Protein AF-A0A6I9NNJ3-F1 (afdb_monomer_lite)

pLDDT: mean 79.34, std 9.12, range [40.34, 89.19]

InterPro domains:
  IPR001810 F-box domain [PF12937] (110-154)
  IPR001810 F-box domain [PS50181] (106-152)
  IPR001810 F-box domain [SM00256] (112-152)
  IPR021625 PI31 proteasome regulator, N-terminal [PF11566] (2-95)
  IPR036047 F-box-like domain superfamily [SSF81383] (106-157)
  IPR047118 F-box only protein 7 [PTHR15537] (1-160)

Secondary structure (DSSP, 8-state):
--TT-B-SSEEEEEE--GGGTTEEEEEEEEEETTEEEEEEEEEETTEEEEEEEEEE-GGGTB-TT--SS-HHHHBS-HHHHHHHHIIIIIHHHHHHHHHHTTPPP-SSGGGS-HHHHHHHHTTS-HHHHHHHHHH-HHHHHHHT-HHHHHHHHHHHHHSS--

Sequence (162 aa):
MPAGWRSPSVYKLQYSHPLCENSRVMVLAVTMGPELVINATLKVGEKVDTVPKLCVKPDGFLTPQWRGESAAAAFKDLSKLSRLFKDQISYPLIAAARAAMSLPVVFGLAALPPELLLRVLRLLNVQSVLSVSSTCKHLNICCQDVSLWRHLAQRDHTGETL

Foldseek 3Di:
DDPPQDDPFKGWDWDDDPLQHQKIKIWIWGDDDQKIKIWIWIDRPPDIDTFDIDIDRVVVFADPPCPPPDPVNGTDPVVVVVCSCCVRPVQRRSQVSCVVVVHQRCDDLSNDDLVVNLVVLLVDAPVVLVVQLVPDVSSVVSSPDPVSVVSNVVVVVVVPDD

Organism: NCBI:txid8208

Radius of gyration: 22.47 Å; chains: 1; bounding box: 45×31×73 Å

Structure (mmCIF, N/CA/C/O backbone):
data_AF-A0A6I9NNJ3-F1
#
_entry.id   AF-A0A6I9NNJ3-F1
#
loop_
_atom_site.group_PDB
_atom_site.id
_atom_site.type_symbol
_atom_site.label_atom_id
_atom_site.label_alt_id
_atom_site.label_comp_id
_atom_site.label_asym_id
_atom_site.label_entity_id
_atom_site.label_seq_id
_atom_site.pdbx_PDB_ins_code
_atom_site.Cartn_x
_atom_site.Cartn_y
_atom_site.Cartn_z
_atom_site.occupancy
_atom_site.B_iso_or_equiv
_atom_site.auth_seq_id
_atom_site.auth_comp_id
_atom_site.auth_asym_id
_atom_site.auth_atom_id
_atom_site.pdbx_PDB_model_num
ATOM 1 N N . MET A 1 1 ? 8.464 -14.335 -17.605 1.00 79.69 1 MET A N 1
ATOM 2 C CA . MET A 1 1 ? 7.644 -13.177 -18.033 1.00 79.69 1 MET A CA 1
ATOM 3 C C . MET A 1 1 ? 6.504 -13.676 -18.917 1.00 79.69 1 MET A C 1
ATOM 5 O O . MET A 1 1 ? 6.755 -14.617 -19.662 1.00 79.69 1 MET A O 1
ATOM 9 N N . PRO A 1 2 ? 5.284 -13.110 -18.829 1.00 83.62 2 PRO A N 1
ATOM 10 C CA . PRO A 1 2 ? 4.140 -13.520 -19.655 1.00 83.62 2 PRO A CA 1
ATOM 11 C C . PRO A 1 2 ? 4.334 -13.217 -21.148 1.00 83.62 2 PRO A C 1
ATOM 13 O O . PRO A 1 2 ? 5.083 -12.310 -21.500 1.00 83.62 2 PRO A O 1
ATOM 16 N N . ALA A 1 3 ? 3.631 -13.920 -22.035 1.00 81.06 3 ALA A N 1
ATOM 17 C CA . ALA A 1 3 ? 3.628 -13.586 -23.460 1.00 81.06 3 ALA A CA 1
ATOM 18 C C . ALA A 1 3 ? 3.014 -12.190 -23.698 1.00 81.06 3 ALA A C 1
ATOM 20 O O . ALA A 1 3 ? 2.025 -11.827 -23.063 1.00 81.06 3 ALA A O 1
ATOM 21 N N . GLY A 1 4 ? 3.612 -11.390 -24.588 1.00 81.50 4 GLY A N 1
ATOM 22 C CA . GLY A 1 4 ? 3.134 -10.033 -24.897 1.00 81.50 4 GLY A CA 1
ATOM 23 C C . GLY A 1 4 ? 3.379 -8.988 -23.799 1.00 81.50 4 GLY A C 1
ATOM 24 O O . GLY A 1 4 ? 2.809 -7.901 -23.858 1.00 81.50 4 GLY A O 1
ATOM 25 N N . TRP A 1 5 ? 4.223 -9.289 -22.804 1.00 84.62 5 TRP A N 1
ATOM 26 C CA . TRP A 1 5 ? 4.504 -8.368 -21.696 1.00 84.62 5 TRP A CA 1
ATOM 27 C C . TRP A 1 5 ? 5.234 -7.086 -22.112 1.00 84.62 5 TRP A C 1
ATOM 29 O O . TRP A 1 5 ? 5.140 -6.080 -21.412 1.00 84.62 5 TRP A O 1
ATOM 39 N N . ARG A 1 6 ? 5.972 -7.123 -23.227 1.00 85.44 6 ARG A N 1
ATOM 40 C CA . ARG A 1 6 ? 6.768 -6.010 -23.750 1.00 85.44 6 ARG A CA 1
ATOM 41 C C . ARG A 1 6 ? 6.299 -5.643 -25.150 1.00 85.44 6 ARG A C 1
ATOM 43 O O . ARG A 1 6 ? 6.328 -6.474 -26.053 1.00 85.44 6 ARG A O 1
ATOM 50 N N . SER A 1 7 ? 5.935 -4.382 -25.313 1.00 84.06 7 SER A N 1
ATOM 51 C CA . SER A 1 7 ? 5.757 -3.701 -26.590 1.00 84.06 7 SER A CA 1
ATOM 52 C C . SER A 1 7 ? 6.769 -2.535 -26.664 1.00 84.06 7 SER A C 1
ATOM 54 O O . SER A 1 7 ? 7.455 -2.273 -25.671 1.00 84.06 7 SER A O 1
ATOM 56 N N . PRO A 1 8 ? 6.961 -1.864 -27.817 1.00 77.50 8 PRO A N 1
ATOM 57 C CA . PRO A 1 8 ? 8.092 -0.948 -28.023 1.00 77.50 8 PRO A CA 1
ATOM 58 C C . PRO A 1 8 ? 8.181 0.209 -27.012 1.00 77.50 8 PRO A C 1
ATOM 60 O O . PRO A 1 8 ? 9.280 0.679 -26.736 1.00 77.50 8 PRO A O 1
ATOM 63 N N . SER A 1 9 ? 7.062 0.631 -26.422 1.00 79.31 9 SER A N 1
ATOM 64 C CA . SER A 1 9 ? 7.001 1.729 -25.442 1.00 79.31 9 SER A CA 1
ATOM 65 C C . SER A 1 9 ? 6.112 1.434 -24.229 1.00 79.31 9 SER A C 1
ATOM 67 O O . SER A 1 9 ? 5.983 2.270 -23.330 1.00 79.31 9 SER A O 1
ATOM 69 N N . VAL A 1 10 ? 5.486 0.252 -24.189 1.00 86.25 10 VAL A N 1
ATOM 70 C CA . VAL A 1 10 ? 4.538 -0.132 -23.142 1.00 86.25 10 VAL A CA 1
ATOM 71 C C . VAL A 1 10 ? 4.856 -1.529 -22.631 1.00 86.25 10 VAL A C 1
ATOM 73 O O . VAL A 1 10 ? 5.054 -2.478 -23.388 1.00 86.25 10 VAL A O 1
ATOM 76 N N . TYR A 1 11 ? 4.847 -1.668 -21.316 1.00 87.56 11 TYR A N 1
ATOM 77 C CA . TYR A 1 11 ? 4.939 -2.939 -20.625 1.00 87.56 11 TYR A CA 1
ATOM 78 C C . TYR A 1 11 ? 3.596 -3.238 -19.983 1.00 87.56 11 TYR A C 1
ATOM 80 O O . TYR A 1 11 ? 3.042 -2.399 -19.274 1.00 87.56 11 TYR A O 1
ATOM 88 N N . LYS A 1 12 ? 3.064 -4.431 -20.231 1.00 88.12 12 LYS A N 1
ATOM 89 C CA . LYS A 1 12 ? 1.758 -4.852 -19.729 1.00 88.12 12 LYS A CA 1
ATOM 90 C C . LYS A 1 12 ? 1.899 -6.133 -18.929 1.00 88.12 12 LYS A C 1
ATOM 92 O O . LYS A 1 12 ? 2.362 -7.151 -19.433 1.00 88.12 12 LYS A O 1
ATOM 97 N N . LEU A 1 13 ? 1.442 -6.092 -17.686 1.00 87.50 13 LEU A N 1
ATOM 98 C CA . LEU A 1 13 ? 1.387 -7.243 -16.796 1.00 87.50 13 LEU A CA 1
ATOM 99 C C . LEU A 1 13 ? -0.036 -7.388 -16.280 1.00 87.50 13 LEU A C 1
ATOM 101 O O . LEU A 1 13 ? -0.629 -6.427 -15.799 1.00 87.50 13 LEU A O 1
ATOM 105 N N . GLN A 1 14 ? -0.588 -8.590 -16.384 1.00 86.44 14 GLN A N 1
ATOM 106 C CA . GLN A 1 14 ? -1.909 -8.905 -15.862 1.00 86.44 14 GLN A CA 1
ATOM 107 C C . GLN A 1 14 ? -1.780 -10.051 -14.868 1.00 86.44 14 GLN A C 1
ATOM 109 O O . GLN A 1 14 ? -1.153 -11.063 -15.179 1.00 86.44 14 GLN A O 1
ATOM 114 N N . TYR A 1 15 ? -2.360 -9.886 -13.683 1.00 84.44 15 TYR A N 1
ATOM 115 C CA . TYR A 1 15 ? -2.325 -10.898 -12.634 1.00 84.44 15 TYR A CA 1
ATOM 116 C C . TYR A 1 15 ? -3.619 -10.916 -11.815 1.00 84.44 15 TYR A C 1
ATOM 118 O O . TYR A 1 15 ? -4.391 -9.956 -11.796 1.00 84.44 15 TYR A O 1
ATOM 126 N N . SER A 1 16 ? -3.845 -12.038 -11.138 1.00 81.62 16 SER A N 1
AT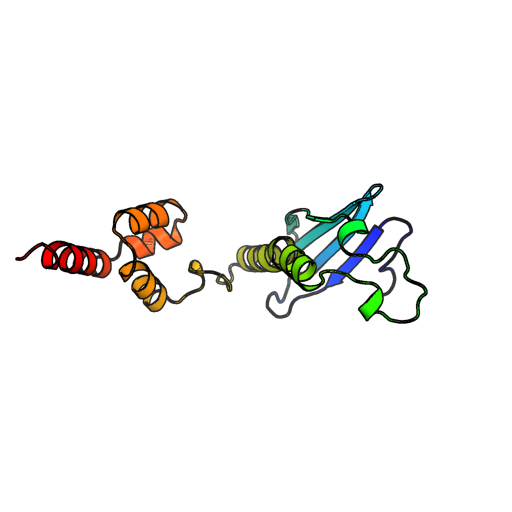OM 127 C CA . SER A 1 16 ? -4.903 -12.240 -10.147 1.00 81.62 16 SER A CA 1
ATOM 128 C C . SER A 1 16 ? -4.256 -12.474 -8.787 1.00 81.62 16 SER A C 1
ATOM 130 O O . SER A 1 16 ? -3.271 -13.208 -8.690 1.00 81.62 16 SER A O 1
ATOM 132 N N . HIS A 1 17 ? -4.781 -11.843 -7.741 1.00 79.12 17 HIS A N 1
ATOM 133 C CA . HIS A 1 17 ? -4.241 -11.980 -6.391 1.00 79.12 17 HIS A CA 1
ATOM 134 C C . HIS A 1 17 ? -5.103 -12.955 -5.566 1.00 79.12 17 HIS A C 1
ATOM 136 O O . HIS A 1 17 ? -6.318 -12.773 -5.551 1.00 79.12 17 HIS A O 1
ATOM 142 N N . PRO A 1 18 ? -4.528 -13.931 -4.829 1.00 77.56 18 PRO A N 1
ATOM 143 C CA . PRO A 1 18 ? -5.305 -14.903 -4.045 1.00 77.56 18 PRO A CA 1
ATOM 144 C C . PRO A 1 18 ? -6.232 -14.261 -3.005 1.00 77.56 18 PRO A C 1
ATOM 146 O O . PRO A 1 18 ? -7.361 -14.688 -2.824 1.00 77.56 18 PRO A O 1
ATOM 149 N N . LEU A 1 19 ? -5.787 -13.172 -2.366 1.00 69.62 19 LEU A N 1
ATOM 150 C CA . LEU A 1 19 ? -6.609 -12.397 -1.418 1.00 69.62 19 LEU A CA 1
ATOM 151 C C . LEU A 1 19 ? -7.752 -11.602 -2.081 1.00 69.62 19 LEU A C 1
ATOM 153 O O . LEU A 1 19 ? -8.457 -10.863 -1.388 1.00 69.62 19 LEU A O 1
ATOM 157 N N . CYS A 1 20 ? -7.870 -11.663 -3.410 1.00 67.81 20 CYS A N 1
ATOM 158 C CA . CYS A 1 20 ? -8.804 -10.881 -4.207 1.00 67.81 20 CYS A CA 1
ATOM 159 C C . CYS A 1 20 ? -9.402 -11.727 -5.347 1.00 67.81 20 CYS A C 1
ATOM 161 O O . CYS A 1 20 ? -9.259 -11.374 -6.519 1.00 67.81 20 CYS A O 1
ATOM 163 N N . GLU A 1 21 ? -10.043 -12.837 -4.965 1.00 68.69 21 GLU A N 1
ATOM 164 C CA . GLU A 1 21 ? -10.526 -13.957 -5.796 1.00 68.69 21 GLU A CA 1
ATOM 165 C C . GLU A 1 21 ? -10.955 -13.583 -7.225 1.00 68.69 21 GLU A C 1
ATOM 167 O O . GLU A 1 21 ? -10.357 -14.054 -8.190 1.00 68.69 21 GLU A O 1
ATOM 172 N N . ASN A 1 22 ? -11.946 -12.696 -7.372 1.00 70.88 22 ASN A N 1
ATOM 173 C CA . ASN A 1 22 ? -12.544 -12.353 -8.671 1.00 70.88 22 ASN A CA 1
ATOM 174 C C . ASN A 1 22 ? -11.969 -11.083 -9.316 1.00 70.88 22 ASN A C 1
ATOM 176 O O . ASN A 1 22 ? -12.488 -10.599 -10.326 1.00 70.88 22 ASN A O 1
ATOM 180 N N . SER A 1 23 ? -10.910 -10.514 -8.743 1.00 74.94 23 SER A N 1
ATOM 181 C CA . SER A 1 23 ? -10.297 -9.298 -9.267 1.00 74.94 23 SER A CA 1
ATOM 182 C C . SER A 1 23 ? -9.196 -9.611 -10.279 1.00 74.94 23 SER A C 1
ATOM 184 O O . SER A 1 23 ? -8.320 -10.454 -10.059 1.00 74.94 23 SER A O 1
ATOM 186 N N . ARG A 1 24 ? -9.211 -8.895 -11.404 1.00 81.81 24 ARG A N 1
ATOM 187 C CA . ARG A 1 24 ? -8.098 -8.877 -12.356 1.00 81.81 24 ARG A CA 1
ATOM 188 C C . ARG A 1 24 ? -7.379 -7.551 -12.236 1.00 81.81 24 ARG A C 1
ATOM 190 O O . ARG A 1 24 ? -7.969 -6.498 -12.463 1.00 81.81 24 ARG A O 1
ATOM 197 N N . VAL A 1 25 ? -6.095 -7.614 -11.927 1.00 84.19 25 VAL A N 1
ATOM 198 C CA . VAL A 1 25 ? -5.227 -6.445 -11.915 1.00 84.19 25 VAL A CA 1
ATOM 199 C C . VAL A 1 25 ? -4.464 -6.396 -13.227 1.00 84.19 25 VAL A C 1
ATOM 201 O O . VAL A 1 25 ? -3.897 -7.397 -13.667 1.00 84.19 25 VAL A O 1
ATOM 204 N N . MET A 1 26 ? -4.405 -5.215 -13.832 1.00 84.88 26 MET A N 1
ATOM 205 C CA . MET A 1 26 ? -3.525 -4.923 -14.953 1.00 84.88 26 MET A CA 1
ATOM 206 C C . MET A 1 26 ? -2.623 -3.739 -14.615 1.00 84.88 26 MET A C 1
ATOM 208 O O . MET A 1 26 ? -3.097 -2.640 -14.337 1.00 84.88 26 MET A O 1
ATOM 212 N N . VAL A 1 27 ? -1.315 -3.972 -14.669 1.00 86.62 27 VAL A N 1
ATOM 213 C CA . VAL A 1 27 ? -0.270 -2.962 -14.506 1.00 86.62 27 VAL A CA 1
ATOM 214 C C . VAL A 1 27 ? 0.299 -2.631 -15.880 1.00 86.62 27 VAL A C 1
ATOM 216 O O . VAL A 1 27 ? 0.718 -3.516 -16.627 1.00 86.62 27 VAL A O 1
ATOM 219 N N . LEU A 1 28 ? 0.293 -1.346 -16.210 1.00 87.25 28 LEU A N 1
ATOM 220 C CA . LEU A 1 28 ? 0.785 -0.770 -17.452 1.00 87.25 28 LEU A CA 1
ATOM 221 C C . LEU A 1 28 ? 1.935 0.173 -17.121 1.00 87.25 28 LEU A C 1
ATOM 223 O O . LEU A 1 28 ? 1.720 1.182 -16.458 1.00 87.25 28 LEU A O 1
ATOM 227 N N . ALA A 1 29 ? 3.140 -0.128 -17.591 1.00 86.62 29 ALA A N 1
ATOM 228 C CA . ALA A 1 29 ? 4.262 0.795 -17.507 1.00 86.62 29 ALA A CA 1
ATOM 229 C C . ALA A 1 29 ? 4.530 1.407 -18.884 1.00 86.62 29 ALA A C 1
ATOM 231 O O . ALA A 1 29 ? 4.710 0.682 -19.857 1.00 86.62 29 ALA A O 1
ATOM 232 N N . VAL A 1 30 ? 4.545 2.732 -18.973 1.00 87.12 30 VAL A N 1
ATOM 233 C CA . VAL A 1 30 ? 4.755 3.491 -20.209 1.00 87.12 30 VAL A CA 1
ATOM 234 C C . VAL A 1 30 ? 6.020 4.319 -20.058 1.00 87.12 30 VAL A C 1
ATOM 236 O O . VAL A 1 30 ? 6.173 5.053 -19.080 1.00 87.12 30 VAL A O 1
ATOM 239 N N . THR A 1 31 ? 6.933 4.206 -21.017 1.00 84.62 31 THR A N 1
ATOM 240 C CA . THR A 1 31 ? 8.141 5.038 -21.060 1.00 84.62 31 THR A CA 1
ATOM 241 C C . THR A 1 31 ? 7.797 6.407 -21.635 1.00 84.62 31 THR A C 1
ATOM 243 O O . THR A 1 31 ? 7.390 6.506 -22.791 1.00 84.62 31 THR A O 1
ATOM 246 N N . MET A 1 32 ? 7.968 7.454 -20.834 1.00 84.06 32 MET A N 1
ATOM 247 C CA . MET A 1 32 ? 7.733 8.851 -21.193 1.00 84.06 32 MET A CA 1
ATOM 248 C C . MET A 1 32 ? 9.059 9.610 -21.056 1.00 84.06 32 MET A C 1
ATOM 250 O O . MET A 1 32 ? 9.375 10.153 -19.999 1.00 84.06 32 MET A O 1
ATOM 254 N N . GLY A 1 33 ? 9.872 9.608 -22.117 1.00 83.38 33 GLY A N 1
ATOM 255 C CA . GLY A 1 33 ? 11.214 10.199 -22.086 1.00 83.38 33 G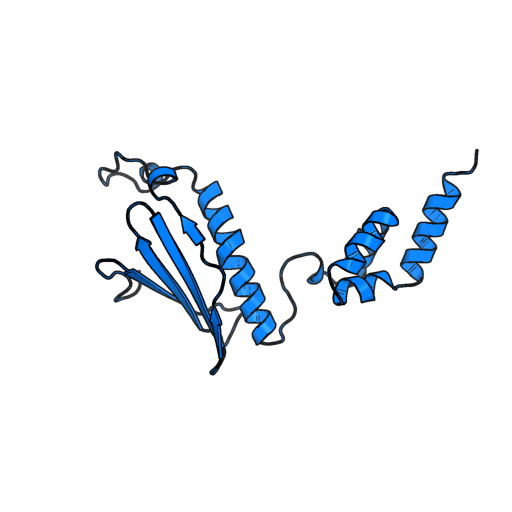LY A CA 1
ATOM 256 C C . GLY A 1 33 ? 12.132 9.482 -21.078 1.00 83.38 33 GLY A C 1
ATOM 257 O O . GLY A 1 33 ? 12.254 8.259 -21.170 1.00 83.38 33 GLY A O 1
ATOM 258 N N . PRO A 1 34 ? 12.763 10.195 -20.122 1.00 82.81 34 PRO A N 1
ATOM 259 C CA . PRO A 1 34 ? 13.604 9.591 -19.085 1.00 82.81 34 PRO A CA 1
ATOM 260 C C . PRO A 1 34 ? 12.798 9.017 -17.906 1.00 82.81 34 PRO A C 1
ATOM 262 O O . PRO A 1 34 ? 13.385 8.537 -16.942 1.00 82.81 34 PRO A O 1
ATOM 265 N N . GLU A 1 35 ? 11.463 9.086 -17.926 1.00 84.62 35 GLU A N 1
ATOM 266 C CA . GLU A 1 35 ? 10.615 8.595 -16.838 1.00 84.62 35 GLU A CA 1
ATOM 267 C C . GLU A 1 35 ? 9.824 7.352 -17.255 1.00 84.62 35 GLU A C 1
ATOM 269 O O . GLU A 1 35 ? 9.316 7.237 -18.371 1.00 84.62 35 GLU A O 1
ATOM 274 N N . LEU A 1 36 ? 9.678 6.415 -16.323 1.00 85.12 36 LEU A N 1
ATOM 275 C CA . LEU A 1 36 ? 8.792 5.269 -16.435 1.00 85.12 36 LEU A CA 1
ATOM 276 C C . LEU A 1 36 ? 7.531 5.539 -15.615 1.00 85.12 36 LEU A C 1
ATOM 278 O O . LEU A 1 36 ? 7.571 5.619 -14.387 1.00 85.12 36 LEU A O 1
ATOM 282 N N . VAL A 1 37 ? 6.399 5.660 -16.299 1.00 86.56 37 VAL A N 1
ATOM 283 C CA . VAL A 1 37 ? 5.093 5.874 -15.680 1.00 86.56 37 VAL A CA 1
ATOM 284 C C . VAL A 1 37 ? 4.389 4.537 -15.518 1.00 86.56 37 VAL A C 1
ATOM 286 O O . VAL A 1 37 ? 4.034 3.908 -16.507 1.00 86.56 37 VAL A O 1
ATOM 289 N N . ILE A 1 38 ? 4.142 4.121 -14.282 1.00 87.56 38 ILE A N 1
ATOM 290 C CA . ILE A 1 38 ? 3.436 2.886 -13.950 1.00 87.56 38 ILE A CA 1
ATOM 291 C C . ILE A 1 38 ? 2.012 3.232 -13.515 1.00 87.56 38 ILE A C 1
ATOM 293 O O . ILE A 1 38 ? 1.800 3.922 -12.520 1.00 87.56 38 ILE A O 1
ATOM 297 N N . ASN A 1 39 ? 1.036 2.721 -14.257 1.00 86.88 39 ASN A N 1
ATOM 298 C CA . ASN A 1 39 ? -0.384 2.812 -13.957 1.00 86.88 39 ASN A CA 1
ATOM 299 C C . ASN A 1 39 ? -0.910 1.423 -13.602 1.00 86.88 39 ASN A C 1
ATOM 301 O O . ASN A 1 39 ? -0.593 0.444 -14.278 1.00 86.88 39 ASN A O 1
ATOM 305 N N . ALA A 1 40 ? -1.744 1.333 -12.572 1.00 85.00 40 ALA A N 1
ATOM 306 C CA . ALA A 1 40 ? -2.432 0.101 -12.217 1.00 85.00 40 ALA A CA 1
ATOM 307 C C . ALA A 1 40 ? -3.941 0.281 -12.383 1.00 85.00 40 ALA A C 1
ATOM 309 O O . ALA A 1 40 ? -4.524 1.292 -11.995 1.00 85.00 40 ALA A O 1
ATOM 310 N N . THR A 1 41 ? -4.574 -0.720 -12.974 1.00 84.00 41 THR A N 1
ATOM 311 C CA . THR A 1 41 ? -6.020 -0.787 -13.160 1.00 84.00 41 THR A CA 1
ATOM 312 C C . THR A 1 41 ? -6.531 -2.059 -12.520 1.00 84.00 41 THR A C 1
ATOM 314 O O . THR A 1 41 ? -5.924 -3.127 -12.634 1.00 84.00 41 THR A O 1
ATOM 317 N N . LEU A 1 42 ? -7.641 -1.926 -11.814 1.00 82.81 42 LEU A N 1
ATOM 318 C CA . LEU A 1 42 ? -8.310 -3.003 -11.123 1.00 82.81 42 LEU A CA 1
ATOM 319 C C . LEU A 1 42 ? -9.661 -3.225 -11.792 1.00 82.81 42 LEU A C 1
ATOM 321 O O . LEU A 1 42 ? -10.488 -2.319 -11.846 1.00 82.81 42 LEU A O 1
ATOM 325 N N . LYS A 1 43 ? -9.898 -4.442 -12.273 1.00 81.31 43 LYS A N 1
ATOM 326 C CA . LYS A 1 43 ? -11.193 -4.865 -12.795 1.00 81.31 43 LYS A CA 1
ATOM 327 C C . LYS A 1 43 ? -11.850 -5.821 -11.804 1.00 81.31 43 LYS A C 1
ATOM 329 O O . LYS A 1 43 ? -11.342 -6.925 -11.594 1.00 81.31 43 LYS A O 1
ATOM 334 N N . VAL A 1 44 ? -12.973 -5.402 -11.223 1.00 76.00 44 VAL A N 1
ATOM 335 C CA . VAL A 1 44 ? -13.837 -6.229 -10.364 1.00 76.00 44 VAL A CA 1
ATOM 336 C C . VAL A 1 44 ? -15.215 -6.285 -11.022 1.00 76.00 44 VAL A C 1
ATOM 338 O O . VAL A 1 44 ? -15.924 -5.282 -11.080 1.00 76.00 44 VAL A O 1
ATOM 341 N N . GLY A 1 45 ? -15.578 -7.442 -11.584 1.00 73.12 45 GLY A N 1
ATOM 342 C CA . GLY A 1 45 ? -16.792 -7.574 -12.400 1.00 73.12 45 GLY A CA 1
ATOM 343 C C . GLY A 1 45 ? -16.752 -6.679 -13.649 1.00 73.12 45 GLY A C 1
ATOM 344 O O . GLY A 1 45 ? -15.813 -6.763 -14.450 1.00 73.12 45 GLY A O 1
ATOM 345 N N . GLU A 1 46 ? -17.761 -5.818 -13.811 1.00 63.53 46 GLU A N 1
ATOM 346 C CA . GLU A 1 46 ? -17.842 -4.821 -14.895 1.00 63.53 46 GLU A CA 1
ATOM 347 C C . GLU A 1 46 ? -17.187 -3.476 -14.551 1.00 63.53 46 GLU A C 1
ATOM 349 O O . GLU A 1 46 ? -16.911 -2.678 -15.447 1.00 63.53 46 GLU A O 1
ATOM 354 N N . LYS A 1 47 ? -16.878 -3.227 -13.273 1.00 65.94 47 LYS A N 1
ATOM 355 C CA . LYS A 1 47 ? -16.305 -1.957 -12.833 1.00 65.94 47 LYS A CA 1
ATOM 356 C C . LYS A 1 47 ? -14.782 -1.971 -12.975 1.00 65.94 47 LYS A C 1
ATOM 358 O O . LYS A 1 47 ? -14.108 -2.910 -12.542 1.00 65.94 47 LYS A O 1
ATOM 363 N N . VAL A 1 48 ? -14.245 -0.916 -13.586 1.00 70.69 48 VAL A N 1
ATOM 364 C CA . VAL A 1 48 ? -12.803 -0.680 -13.708 1.00 70.69 48 VAL A CA 1
ATOM 365 C C . VAL A 1 48 ? -12.444 0.517 -12.842 1.00 70.69 48 VAL A C 1
ATOM 367 O O . VAL A 1 48 ? -12.807 1.643 -13.166 1.00 70.69 48 VAL A O 1
ATOM 370 N N . ASP A 1 49 ? -11.721 0.265 -11.755 1.00 71.62 49 ASP A N 1
ATOM 371 C CA . ASP A 1 49 ? -11.198 1.306 -10.878 1.00 71.62 49 ASP A CA 1
ATOM 372 C C . ASP A 1 49 ? -9.705 1.524 -11.195 1.00 71.62 49 ASP A C 1
ATOM 374 O O . ASP A 1 49 ? -8.898 0.588 -11.246 1.00 71.62 49 ASP A O 1
ATOM 378 N N . THR A 1 50 ? -9.326 2.774 -11.462 1.00 67.31 50 THR A N 1
ATOM 379 C CA . THR A 1 50 ? -7.932 3.181 -11.693 1.00 67.31 50 THR A CA 1
ATOM 380 C C . THR A 1 50 ? -7.257 3.516 -10.369 1.00 67.31 50 THR A C 1
ATOM 382 O O . THR A 1 50 ? -7.760 4.335 -9.602 1.00 67.31 50 THR A O 1
ATOM 385 N N . VAL A 1 51 ? -6.101 2.910 -10.115 1.00 69.62 51 VAL A N 1
ATOM 386 C CA . VAL A 1 51 ? -5.288 3.129 -8.911 1.00 69.62 51 VAL A CA 1
ATOM 387 C C . VAL A 1 51 ? -4.207 4.180 -9.209 1.00 69.62 51 VAL A C 1
ATOM 389 O O . VAL A 1 51 ? -3.849 4.352 -10.378 1.00 69.62 51 VAL A O 1
ATOM 392 N N . PRO A 1 52 ? -3.701 4.913 -8.195 1.00 67.94 52 PRO A N 1
ATOM 393 C CA . PRO A 1 52 ? -2.668 5.933 -8.344 1.00 67.94 52 PRO A CA 1
ATOM 394 C C . PRO A 1 52 ? -1.508 5.567 -9.278 1.00 67.94 52 PRO A C 1
ATOM 396 O O . PRO A 1 52 ? -0.980 4.454 -9.287 1.00 67.94 52 PRO A O 1
ATOM 399 N N . LYS A 1 53 ? -1.111 6.578 -10.053 1.00 81.06 53 LYS A N 1
ATOM 400 C CA . LYS A 1 53 ? 0.016 6.580 -10.983 1.00 81.06 53 LYS A CA 1
ATOM 401 C C . LYS A 1 53 ? 1.326 6.775 -10.221 1.00 81.06 5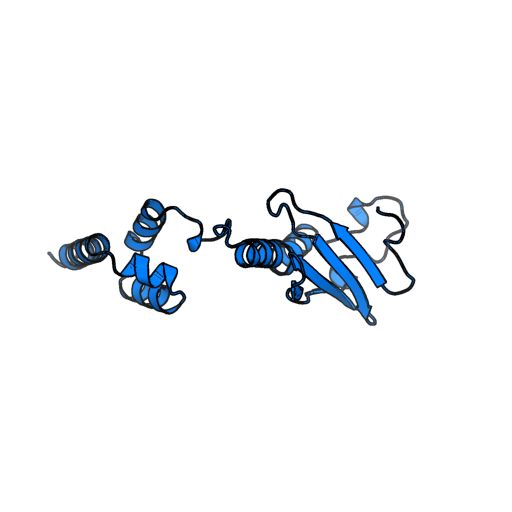3 LYS A C 1
ATOM 403 O O . LYS A 1 53 ? 1.448 7.708 -9.431 1.00 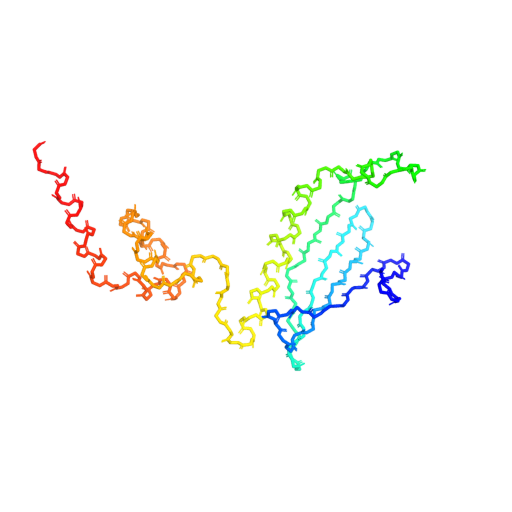81.06 53 LYS A O 1
ATOM 408 N N . LEU A 1 54 ? 2.326 5.952 -10.523 1.00 83.38 54 LEU A N 1
ATOM 409 C CA . LEU A 1 54 ? 3.690 6.106 -10.022 1.00 83.38 54 LEU A CA 1
ATOM 410 C C . LEU A 1 54 ? 4.615 6.527 -11.166 1.00 83.38 54 LEU A C 1
ATOM 412 O O . LEU A 1 54 ? 4.711 5.828 -12.171 1.00 83.38 54 LEU A O 1
ATOM 416 N N . CYS A 1 55 ? 5.334 7.633 -11.002 1.00 82.75 55 CYS A N 1
ATOM 417 C CA . CYS A 1 55 ? 6.414 8.022 -11.910 1.00 82.75 55 CYS A CA 1
ATOM 418 C C . CYS A 1 55 ? 7.757 7.625 -11.291 1.00 82.75 55 CYS A C 1
ATOM 420 O O . CYS A 1 55 ? 8.073 8.034 -10.174 1.00 82.75 55 CYS A O 1
ATOM 422 N N . VAL A 1 56 ? 8.547 6.834 -12.011 1.00 82.88 56 VAL A N 1
ATOM 423 C CA . VAL A 1 56 ? 9.873 6.379 -11.579 1.00 82.88 56 VAL A CA 1
ATOM 424 C C . VAL A 1 56 ? 10.910 6.862 -12.582 1.00 82.88 56 VAL A C 1
ATOM 426 O O . VAL A 1 56 ? 10.747 6.654 -13.778 1.00 82.88 56 VAL A O 1
ATOM 429 N N . LYS A 1 57 ? 12.002 7.463 -12.106 1.00 83.94 57 LYS A N 1
ATOM 430 C CA . LYS A 1 57 ? 13.179 7.773 -12.931 1.00 83.94 57 LYS A CA 1
ATOM 431 C C . LYS A 1 57 ? 14.133 6.577 -12.915 1.00 83.94 57 LYS A C 1
ATOM 433 O O . LYS A 1 57 ? 14.706 6.313 -11.855 1.00 83.94 57 LYS A O 1
ATOM 438 N N . PRO A 1 58 ? 14.310 5.844 -14.028 1.00 78.25 58 PRO A N 1
ATOM 439 C CA . PRO A 1 58 ? 15.183 4.675 -14.067 1.00 78.25 58 PRO A CA 1
ATOM 440 C C . PRO A 1 58 ? 16.641 5.021 -13.741 1.00 78.25 58 PRO A C 1
ATOM 442 O O . PRO A 1 58 ? 17.303 4.229 -13.082 1.00 78.25 58 PRO A O 1
ATOM 445 N N . ASP A 1 59 ? 17.102 6.228 -14.079 1.00 75.94 59 ASP A N 1
ATOM 446 C CA . ASP A 1 59 ? 18.469 6.708 -13.811 1.00 75.94 59 ASP A CA 1
ATOM 447 C C . ASP A 1 59 ? 18.852 6.696 -12.321 1.00 75.94 59 ASP A C 1
ATOM 449 O O . ASP A 1 59 ? 20.026 6.597 -11.973 1.00 75.94 59 ASP A O 1
ATOM 453 N N . GLY A 1 60 ? 17.867 6.783 -11.418 1.00 75.25 60 GLY A N 1
ATOM 454 C CA . GLY A 1 60 ? 18.103 6.714 -9.973 1.00 75.25 60 GLY A CA 1
ATOM 455 C C . GLY A 1 60 ? 18.287 5.291 -9.435 1.00 75.25 60 GLY A C 1
ATOM 456 O O . GLY A 1 60 ? 18.834 5.118 -8.347 1.00 75.25 60 GLY A O 1
ATOM 457 N N . PHE A 1 61 ? 17.835 4.278 -10.182 1.00 73.62 61 PHE A N 1
ATOM 458 C CA . PHE A 1 61 ? 17.775 2.879 -9.740 1.00 73.62 61 PHE A CA 1
ATOM 459 C C . PHE A 1 61 ? 18.570 1.921 -10.629 1.00 73.62 61 PHE A C 1
ATOM 461 O O . PHE A 1 61 ? 18.767 0.769 -10.247 1.00 73.62 61 PHE A O 1
ATOM 468 N N . LEU A 1 62 ? 19.024 2.371 -11.797 1.00 76.56 62 LEU A N 1
ATOM 469 C CA . LEU A 1 62 ? 19.819 1.587 -12.732 1.00 76.56 62 LEU A CA 1
ATOM 470 C C . LEU A 1 62 ? 21.266 2.066 -12.724 1.00 76.56 62 LEU A C 1
ATOM 472 O O . LEU A 1 62 ? 21.545 3.262 -12.788 1.00 76.56 62 LEU A O 1
ATOM 476 N N . THR A 1 63 ? 22.197 1.119 -12.674 1.00 70.56 63 THR A N 1
ATOM 477 C CA . THR A 1 63 ? 23.618 1.425 -12.842 1.00 70.56 63 THR A CA 1
ATOM 478 C C . THR A 1 63 ? 23.914 1.598 -14.341 1.00 70.56 63 THR A C 1
ATOM 480 O O . THR A 1 63 ? 23.616 0.685 -15.116 1.00 70.56 63 THR A O 1
ATOM 483 N N . PRO A 1 64 ? 24.522 2.714 -14.787 1.00 62.19 64 PRO A N 1
ATOM 484 C CA . PRO A 1 64 ? 24.722 2.989 -16.215 1.00 62.19 64 PRO A CA 1
ATOM 485 C C . PRO A 1 64 ? 25.718 2.041 -16.912 1.00 62.19 64 PRO A C 1
ATOM 487 O O . PRO A 1 64 ? 25.766 2.003 -18.138 1.00 62.19 64 PRO A O 1
ATOM 490 N N . GLN A 1 65 ? 26.497 1.247 -16.168 1.00 58.78 65 GLN A N 1
ATOM 491 C CA . GLN A 1 65 ? 27.486 0.300 -16.706 1.00 58.78 65 GLN A CA 1
ATOM 492 C C . GLN A 1 65 ? 26.989 -1.155 -16.805 1.00 58.78 65 GLN A C 1
ATOM 494 O O . GLN A 1 65 ? 27.797 -2.083 -16.749 1.00 58.78 65 GLN A O 1
ATOM 499 N N . TRP A 1 66 ? 25.684 -1.401 -16.951 1.00 57.34 66 TRP A N 1
ATOM 500 C CA . TRP A 1 66 ? 25.193 -2.777 -17.071 1.00 57.34 66 TRP A CA 1
ATOM 501 C C . TRP A 1 66 ? 25.683 -3.451 -18.367 1.00 57.34 66 TRP A C 1
ATOM 503 O O . TRP A 1 66 ? 25.154 -3.221 -19.451 1.00 57.34 66 TRP A O 1
ATOM 513 N N . ARG A 1 67 ? 26.702 -4.311 -18.240 1.00 55.12 67 ARG A N 1
ATOM 514 C CA . ARG A 1 67 ? 27.280 -5.136 -19.320 1.00 55.12 67 ARG A CA 1
ATOM 515 C C . ARG A 1 67 ? 26.718 -6.564 -19.377 1.00 55.12 67 ARG A C 1
ATOM 517 O O . ARG A 1 67 ? 27.281 -7.419 -20.045 1.00 55.12 67 ARG A O 1
ATOM 524 N N . GLY A 1 68 ? 25.609 -6.836 -18.685 1.00 60.44 68 GLY A N 1
ATOM 525 C CA . GLY A 1 68 ? 24.938 -8.143 -18.732 1.00 60.44 68 GLY A CA 1
ATOM 526 C C . GLY A 1 68 ? 25.528 -9.237 -17.832 1.00 60.44 68 GLY A C 1
ATOM 527 O O . GLY A 1 68 ? 25.011 -10.347 -17.840 1.00 60.44 68 GLY A O 1
ATOM 528 N N . GLU A 1 69 ? 26.552 -8.946 -17.025 1.00 61.72 69 GLU A N 1
ATOM 529 C CA . GLU A 1 69 ? 27.261 -9.971 -16.236 1.00 61.72 69 GLU A CA 1
ATOM 530 C C . GLU A 1 69 ? 26.548 -10.371 -14.928 1.00 61.72 69 GLU A C 1
ATOM 532 O O . GLU A 1 69 ? 26.658 -11.514 -14.495 1.00 61.72 69 GLU A O 1
ATOM 537 N N . SER A 1 70 ? 25.786 -9.472 -14.285 1.00 66.50 70 SER A N 1
ATOM 538 C CA . SER A 1 70 ? 25.054 -9.800 -13.047 1.00 66.50 70 SER A CA 1
ATOM 539 C C . SER A 1 70 ? 23.839 -8.902 -12.803 1.00 66.50 70 SER A C 1
ATOM 541 O O . SER A 1 70 ? 23.920 -7.675 -12.889 1.00 66.50 70 SER A O 1
ATOM 543 N N . ALA A 1 71 ? 22.705 -9.514 -12.441 1.00 68.81 71 ALA A N 1
ATOM 544 C CA . ALA A 1 71 ? 21.476 -8.808 -12.069 1.00 68.81 71 ALA A CA 1
ATOM 545 C C . ALA A 1 71 ? 21.640 -7.981 -10.781 1.00 68.81 71 ALA A C 1
ATOM 547 O O . ALA A 1 71 ? 21.016 -6.933 -10.646 1.00 68.81 71 ALA A O 1
ATOM 548 N N . ALA A 1 72 ? 22.515 -8.406 -9.863 1.00 67.19 72 ALA A N 1
ATOM 549 C CA . ALA A 1 72 ? 22.786 -7.674 -8.625 1.00 67.19 72 ALA A CA 1
ATOM 550 C C . ALA A 1 72 ? 23.534 -6.351 -8.872 1.00 67.19 72 ALA A C 1
ATOM 552 O O . ALA A 1 72 ? 23.356 -5.401 -8.120 1.00 67.19 72 ALA A O 1
ATOM 553 N N . ALA A 1 73 ? 24.331 -6.271 -9.943 1.00 67.88 73 ALA A N 1
ATOM 554 C CA . ALA A 1 73 ? 25.067 -5.062 -10.322 1.00 67.88 73 ALA A CA 1
ATOM 555 C C . ALA A 1 73 ? 24.225 -4.075 -11.156 1.00 67.88 73 ALA A C 1
ATOM 557 O O . ALA A 1 73 ? 24.580 -2.902 -11.283 1.00 67.88 73 ALA A O 1
ATOM 558 N N . ALA A 1 74 ? 23.111 -4.542 -11.729 1.00 75.19 74 ALA A N 1
ATOM 559 C CA . ALA A 1 74 ? 22.234 -3.745 -12.586 1.00 75.19 74 ALA A CA 1
ATOM 560 C C . ALA A 1 74 ? 21.384 -2.736 -11.801 1.00 75.19 74 ALA A C 1
ATOM 562 O O . ALA A 1 74 ? 21.055 -1.671 -12.325 1.00 75.19 74 ALA A O 1
ATOM 563 N N . PHE A 1 75 ? 21.027 -3.074 -10.559 1.00 78.12 75 PHE A N 1
ATOM 564 C CA . PHE A 1 75 ? 20.093 -2.299 -9.753 1.00 78.12 75 PHE A CA 1
ATOM 565 C C . PHE A 1 75 ? 20.761 -1.676 -8.530 1.00 78.12 75 PHE A C 1
ATOM 567 O O . PHE A 1 75 ? 21.427 -2.352 -7.749 1.00 78.12 75 PHE A O 1
ATOM 574 N N . LYS A 1 76 ? 20.487 -0.391 -8.318 1.00 80.50 76 LYS A N 1
ATOM 575 C CA . LYS A 1 76 ? 20.850 0.359 -7.118 1.00 80.50 76 LYS A CA 1
ATOM 576 C C . LYS A 1 76 ? 19.606 0.615 -6.269 1.00 80.50 76 LYS A C 1
ATOM 578 O O . LYS A 1 76 ? 18.514 0.816 -6.794 1.00 80.50 76 LYS A O 1
ATOM 583 N N . ASP A 1 77 ? 19.776 0.620 -4.947 1.00 81.81 77 ASP A N 1
ATOM 584 C CA . ASP A 1 77 ? 18.739 1.010 -3.981 1.00 81.81 77 ASP A CA 1
ATOM 585 C C . ASP A 1 77 ? 17.404 0.246 -4.130 1.00 81.81 77 ASP A C 1
ATOM 587 O O . ASP A 1 77 ? 16.311 0.808 -4.003 1.00 81.81 77 ASP A O 1
ATOM 591 N N . LEU A 1 78 ? 17.483 -1.074 -4.340 1.00 83.25 78 LEU A N 1
ATOM 592 C CA . LEU A 1 78 ? 16.315 -1.942 -4.539 1.00 83.25 78 LEU A CA 1
ATOM 593 C C . LEU A 1 78 ? 15.309 -1.881 -3.377 1.00 83.25 78 LEU A C 1
ATOM 595 O O . LEU A 1 78 ? 14.106 -2.018 -3.584 1.00 83.25 78 LEU A O 1
ATOM 599 N N . SER A 1 79 ? 15.789 -1.648 -2.153 1.00 84.38 79 SER A N 1
ATOM 600 C CA . SER A 1 79 ? 14.946 -1.479 -0.965 1.00 84.38 79 SER A CA 1
ATOM 601 C C . SER A 1 79 ? 14.065 -0.231 -1.060 1.00 84.38 79 SER A C 1
ATOM 603 O O . SER A 1 79 ? 12.871 -0.304 -0.765 1.00 84.38 79 SER A O 1
ATOM 605 N N . LYS A 1 80 ? 14.615 0.895 -1.537 1.00 85.69 80 LYS A N 1
ATOM 606 C CA . LYS A 1 80 ? 13.865 2.140 -1.750 1.00 85.69 80 LYS A CA 1
ATOM 607 C C . LYS A 1 80 ? 12.850 1.971 -2.873 1.00 85.69 80 LYS A C 1
ATOM 609 O O . LYS A 1 80 ? 11.699 2.359 -2.699 1.00 85.69 80 LYS A O 1
ATOM 614 N N . LEU A 1 81 ? 13.244 1.338 -3.981 1.00 85.94 81 LEU A N 1
ATOM 615 C CA . LEU A 1 81 ? 12.333 1.063 -5.095 1.00 85.94 81 LEU A CA 1
ATOM 616 C C . LEU A 1 81 ? 11.187 0.134 -4.675 1.00 85.94 81 LEU A C 1
ATOM 618 O O . LEU A 1 81 ? 10.026 0.419 -4.953 1.00 85.94 81 LEU A O 1
ATOM 622 N N . SER A 1 82 ? 11.507 -0.950 -3.962 1.00 86.25 82 SER A N 1
ATOM 623 C CA . SER A 1 82 ? 10.525 -1.902 -3.435 1.00 86.25 82 SER A CA 1
ATOM 624 C C . SER A 1 82 ? 9.540 -1.214 -2.498 1.00 86.25 82 SER A C 1
ATOM 626 O O . SER A 1 82 ? 8.336 -1.427 -2.617 1.00 86.25 82 SER A O 1
ATOM 628 N N . ARG A 1 83 ? 10.030 -0.336 -1.615 1.00 87.19 83 ARG A N 1
ATOM 629 C CA . ARG A 1 83 ? 9.182 0.454 -0.721 1.00 87.19 83 ARG A CA 1
ATOM 630 C C . ARG A 1 83 ? 8.269 1.400 -1.498 1.00 87.19 83 ARG A C 1
ATOM 632 O O . ARG A 1 83 ? 7.064 1.335 -1.314 1.00 87.19 83 ARG A O 1
ATOM 639 N N . LEU A 1 84 ? 8.808 2.196 -2.422 1.00 86.50 84 LEU A N 1
ATOM 640 C CA . LEU A 1 84 ? 8.010 3.115 -3.244 1.00 86.50 84 LEU A CA 1
ATOM 641 C C . LEU A 1 84 ? 6.933 2.383 -4.052 1.00 86.50 84 LEU A C 1
ATOM 643 O O . LEU A 1 84 ? 5.779 2.803 -4.069 1.00 86.50 84 LEU A O 1
ATOM 647 N N . PHE A 1 85 ? 7.288 1.267 -4.689 1.00 85.75 85 PHE A N 1
ATOM 648 C CA . PHE A 1 85 ? 6.343 0.474 -5.468 1.00 85.75 85 PHE A CA 1
ATOM 649 C C . PHE A 1 85 ? 5.263 -0.171 -4.587 1.00 85.75 85 PHE A C 1
ATOM 651 O O . PHE A 1 85 ? 4.081 -0.172 -4.942 1.00 85.75 85 PHE A O 1
ATOM 658 N N . LYS A 1 86 ? 5.640 -0.717 -3.426 1.00 86.50 86 LYS A N 1
ATOM 659 C CA . LYS A 1 86 ? 4.681 -1.331 -2.500 1.00 86.50 86 LYS A CA 1
ATOM 660 C C . LYS A 1 86 ? 3.734 -0.297 -1.903 1.00 86.50 86 LYS A C 1
ATOM 662 O O . LYS A 1 86 ? 2.526 -0.519 -1.924 1.00 86.50 86 LYS A O 1
ATOM 667 N N . ASP A 1 87 ? 4.278 0.830 -1.459 1.00 85.25 87 ASP A N 1
ATOM 668 C CA . ASP A 1 87 ? 3.535 1.894 -0.787 1.00 85.25 87 ASP A CA 1
ATOM 669 C C . ASP A 1 87 ? 2.569 2.605 -1.743 1.00 85.25 87 ASP A C 1
ATOM 671 O O . ASP A 1 87 ? 1.442 2.896 -1.354 1.00 85.25 87 ASP A O 1
ATOM 675 N N . GLN A 1 88 ? 2.969 2.837 -2.998 1.00 82.25 88 GLN A N 1
ATOM 676 C CA . GLN A 1 88 ? 2.164 3.617 -3.948 1.00 82.25 88 GLN A CA 1
ATOM 677 C C . GLN A 1 88 ? 1.273 2.776 -4.863 1.00 82.25 88 GLN A C 1
ATOM 679 O O . GLN A 1 88 ? 0.222 3.246 -5.291 1.00 82.25 88 GLN A O 1
ATOM 684 N N . ILE A 1 89 ? 1.671 1.541 -5.180 1.00 83.62 89 ILE A N 1
ATOM 685 C CA . ILE A 1 89 ? 0.911 0.687 -6.102 1.00 83.62 89 ILE A CA 1
ATOM 686 C C . ILE A 1 89 ? 0.324 -0.506 -5.367 1.00 83.62 89 ILE A C 1
ATOM 688 O O . ILE A 1 89 ? -0.886 -0.705 -5.402 1.00 83.62 89 ILE A O 1
ATOM 692 N N . SER A 1 90 ? 1.154 -1.308 -4.698 1.00 83.62 90 SER A N 1
ATOM 693 C CA . SER A 1 90 ? 0.713 -2.629 -4.225 1.00 83.62 90 SER A CA 1
ATOM 694 C C . SER A 1 90 ? -0.333 -2.539 -3.110 1.00 83.62 90 SER A C 1
ATOM 696 O O . SER A 1 90 ? -1.401 -3.138 -3.233 1.00 83.62 90 SER A O 1
ATOM 698 N N . TYR A 1 91 ? -0.068 -1.785 -2.039 1.00 85.31 91 TYR A N 1
ATOM 699 C CA . TYR A 1 91 ? -1.012 -1.665 -0.923 1.00 85.31 91 TYR A CA 1
ATOM 700 C C . TYR A 1 91 ? -2.292 -0.905 -1.298 1.00 85.31 91 TYR A C 1
ATOM 702 O O . TYR A 1 91 ? -3.367 -1.422 -0.979 1.00 85.31 91 TYR A O 1
ATOM 710 N N . PRO A 1 92 ? -2.241 0.243 -2.010 1.00 82.56 92 PRO A N 1
ATOM 711 C CA . PRO A 1 92 ? -3.454 0.942 -2.435 1.00 82.56 92 PRO A CA 1
ATOM 712 C C . PRO A 1 92 ? -4.326 0.094 -3.358 1.00 82.56 92 PRO A C 1
ATOM 714 O O . PRO A 1 92 ? -5.546 0.088 -3.220 1.00 82.56 92 PRO A O 1
ATOM 717 N N . LEU A 1 93 ? -3.712 -0.682 -4.253 1.00 81.06 93 LEU A N 1
ATOM 718 C CA . LEU A 1 93 ? -4.428 -1.591 -5.140 1.00 81.06 93 LEU A CA 1
ATOM 719 C C . LEU A 1 93 ? -5.136 -2.717 -4.379 1.00 81.06 93 LEU A C 1
ATOM 721 O O . LEU A 1 93 ? -6.295 -3.002 -4.668 1.00 81.06 93 LEU A O 1
ATOM 725 N N . ILE A 1 94 ? -4.470 -3.350 -3.406 1.00 81.12 94 ILE A N 1
ATOM 726 C CA . ILE A 1 94 ? -5.101 -4.400 -2.590 1.00 81.12 94 ILE A CA 1
ATOM 727 C C . ILE A 1 94 ? -6.231 -3.803 -1.744 1.00 81.12 94 ILE A C 1
ATOM 729 O O . ILE A 1 94 ? -7.302 -4.399 -1.644 1.00 81.12 94 ILE A O 1
ATOM 733 N N . ALA A 1 95 ? -6.024 -2.618 -1.166 1.00 80.38 95 ALA A N 1
ATOM 734 C CA . ALA A 1 95 ? -7.059 -1.916 -0.415 1.00 80.38 95 ALA A CA 1
ATOM 735 C C . ALA A 1 95 ? -8.280 -1.596 -1.295 1.00 80.38 95 ALA A C 1
ATOM 737 O O . ALA A 1 95 ? -9.406 -1.892 -0.897 1.00 80.38 95 ALA A O 1
ATOM 738 N N . ALA A 1 96 ? -8.063 -1.081 -2.511 1.00 78.75 96 ALA A N 1
ATOM 739 C CA . ALA A 1 96 ? -9.125 -0.800 -3.477 1.00 78.75 96 ALA A CA 1
ATOM 740 C C . ALA A 1 96 ? -9.864 -2.076 -3.911 1.00 78.75 96 ALA A C 1
ATOM 742 O O . ALA A 1 96 ? -11.093 -2.095 -3.937 1.00 78.75 96 ALA A O 1
ATOM 743 N N . ALA A 1 97 ? -9.134 -3.165 -4.174 1.00 78.50 97 ALA A N 1
ATOM 744 C CA . ALA A 1 97 ? -9.720 -4.455 -4.531 1.00 78.50 97 ALA A CA 1
ATOM 745 C C . ALA A 1 97 ? -10.652 -4.973 -3.443 1.00 78.50 97 ALA A C 1
ATOM 747 O O . ALA A 1 97 ? -11.780 -5.372 -3.723 1.00 78.50 97 ALA A O 1
ATOM 748 N N . ARG A 1 98 ? -10.206 -4.916 -2.188 1.00 78.56 98 ARG A N 1
ATOM 749 C CA . ARG A 1 98 ? -10.996 -5.383 -1.050 1.00 78.56 98 ARG A CA 1
ATOM 750 C C . ARG A 1 98 ? -12.197 -4.494 -0.773 1.00 78.56 98 ARG A C 1
ATOM 752 O O . ARG A 1 98 ? -13.280 -5.030 -0.568 1.00 78.56 98 ARG A O 1
ATOM 759 N N . ALA A 1 99 ? -12.040 -3.174 -0.862 1.00 77.19 99 ALA A N 1
ATOM 760 C CA . ALA A 1 99 ? -13.156 -2.242 -0.744 1.00 77.19 99 ALA A CA 1
ATOM 761 C C . ALA A 1 99 ? -14.232 -2.500 -1.815 1.00 77.19 99 ALA A C 1
ATOM 763 O O . ALA A 1 99 ? -15.414 -2.569 -1.486 1.00 77.19 99 ALA A O 1
ATOM 764 N N . ALA A 1 100 ? -13.831 -2.724 -3.072 1.00 76.38 100 ALA A N 1
ATOM 765 C CA . ALA A 1 100 ? -14.753 -3.028 -4.168 1.00 76.38 100 ALA A CA 1
ATOM 766 C C . ALA A 1 100 ? -15.498 -4.363 -3.984 1.00 76.38 100 ALA A C 1
ATOM 768 O O . ALA A 1 100 ? -16.630 -4.498 -4.438 1.00 76.38 100 ALA A O 1
ATOM 769 N N . MET A 1 101 ? -14.891 -5.336 -3.298 1.00 74.06 101 MET A N 1
ATOM 770 C CA . MET A 1 101 ? -15.513 -6.628 -2.978 1.00 74.06 101 MET A CA 1
ATOM 771 C C . MET A 1 101 ? -16.185 -6.653 -1.597 1.00 74.06 101 MET A C 1
ATOM 773 O O . MET A 1 101 ? -16.547 -7.728 -1.124 1.00 74.06 101 MET A O 1
ATOM 777 N N . SER A 1 102 ? -16.338 -5.507 -0.922 1.00 73.19 102 SER A N 1
ATOM 778 C CA . SER A 1 102 ? -16.863 -5.416 0.454 1.00 73.19 102 SER A CA 1
ATOM 779 C C . SER A 1 102 ? -16.124 -6.297 1.480 1.00 73.19 102 SER A C 1
ATOM 781 O O . SER A 1 102 ? -16.682 -6.696 2.499 1.00 73.19 102 SER A O 1
ATOM 783 N N . LEU A 1 103 ? -14.847 -6.599 1.226 1.00 75.19 103 LEU A N 1
ATOM 784 C CA . LEU A 1 103 ? -14.001 -7.377 2.126 1.00 75.19 103 LEU A CA 1
ATOM 785 C C . LEU A 1 103 ? -13.357 -6.468 3.188 1.00 75.19 103 LEU A C 1
ATOM 787 O O . LEU A 1 103 ? -12.972 -5.338 2.870 1.00 75.19 103 LEU A O 1
ATOM 791 N N . PRO A 1 104 ? -13.138 -6.961 4.424 1.00 70.56 104 PRO A N 1
ATOM 792 C CA . PRO A 1 104 ? -12.469 -6.197 5.475 1.00 70.56 104 PRO A CA 1
ATOM 793 C C . PRO A 1 104 ? -11.073 -5.742 5.050 1.00 70.56 104 PRO A C 1
ATOM 795 O O . PRO A 1 104 ? -10.362 -6.479 4.358 1.00 70.56 104 PRO A O 1
ATOM 798 N N . VAL A 1 105 ? -10.656 -4.553 5.485 1.00 70.38 105 VAL A N 1
ATOM 799 C CA . VAL A 1 105 ? -9.313 -4.016 5.219 1.00 70.38 105 VAL A CA 1
ATOM 800 C C . VAL A 1 105 ? -8.261 -4.924 5.870 1.00 70.38 105 VAL A C 1
ATOM 802 O O . VAL A 1 105 ? -8.452 -5.382 6.988 1.00 70.38 105 VAL A O 1
ATOM 805 N N . VAL A 1 106 ? -7.158 -5.211 5.169 1.00 68.25 106 VAL A N 1
ATOM 806 C CA . VAL A 1 106 ? -6.088 -6.122 5.656 1.00 68.25 106 VAL A CA 1
ATOM 807 C C . VAL A 1 106 ? -4.928 -5.368 6.294 1.00 68.25 106 VAL A C 1
ATOM 809 O O . VAL A 1 106 ? -4.182 -5.931 7.087 1.00 68.25 106 VAL A O 1
ATOM 812 N N . PHE A 1 107 ? -4.762 -4.092 5.951 1.00 69.44 107 PHE A N 1
ATOM 813 C CA . PHE A 1 107 ? -3.592 -3.313 6.331 1.00 69.44 107 PHE A CA 1
ATOM 814 C C . PHE A 1 107 ? -3.985 -2.043 7.084 1.00 69.44 107 PHE A C 1
ATOM 816 O O . PHE A 1 107 ? -4.955 -1.371 6.737 1.00 69.44 107 PHE A O 1
ATOM 823 N N . GLY A 1 108 ? -3.177 -1.686 8.082 1.00 72.31 108 GLY A N 1
ATOM 824 C CA . GLY A 1 108 ? -3.323 -0.454 8.853 1.00 72.31 108 GLY A CA 1
ATOM 825 C C . GLY A 1 108 ? -4.173 -0.601 10.114 1.00 72.31 108 GLY A C 1
ATOM 826 O O . GLY A 1 108 ? -4.690 -1.668 10.429 1.00 72.31 108 GLY A O 1
ATOM 827 N N . LEU A 1 109 ? -4.306 0.502 10.852 1.00 70.94 109 LEU A N 1
ATOM 828 C CA . LEU A 1 109 ? -4.971 0.526 12.157 1.00 70.94 109 LEU A CA 1
ATOM 829 C C . LEU A 1 109 ? -6.437 0.066 12.081 1.00 70.94 109 LEU A C 1
ATOM 831 O O . LEU A 1 109 ? -6.914 -0.612 12.979 1.00 70.94 109 LEU A O 1
ATOM 835 N N . ALA A 1 110 ? -7.131 0.386 10.986 1.00 71.50 110 ALA A N 1
ATOM 836 C CA . ALA A 1 110 ? -8.526 -0.001 10.767 1.00 71.50 110 ALA A CA 1
ATOM 837 C C . ALA A 1 110 ? -8.723 -1.499 10.461 1.00 71.50 110 ALA A C 1
ATOM 839 O O . ALA A 1 110 ? -9.856 -1.964 10.456 1.00 71.50 110 ALA A O 1
ATOM 840 N N . ALA A 1 111 ? -7.646 -2.245 10.191 1.00 74.38 111 ALA A N 1
ATOM 841 C CA . ALA A 1 111 ? -7.692 -3.695 10.004 1.00 74.38 111 ALA A CA 1
ATOM 842 C C . ALA A 1 111 ? -7.593 -4.467 11.331 1.00 74.38 111 ALA A C 1
ATOM 844 O O . ALA A 1 111 ? -7.779 -5.683 11.355 1.00 74.38 111 ALA A O 1
ATOM 845 N N . LEU A 1 112 ? -7.253 -3.782 12.428 1.00 76.06 112 LEU A N 1
ATOM 846 C CA . LEU A 1 112 ? -7.123 -4.410 13.735 1.00 76.06 112 LEU A CA 1
ATOM 847 C C . LEU A 1 112 ? -8.506 -4.737 14.318 1.00 76.06 112 LEU A C 1
ATOM 849 O O . LEU A 1 112 ? -9.432 -3.935 14.169 1.00 76.06 112 LEU A O 1
ATOM 853 N N . PRO A 1 113 ? -8.633 -5.859 15.049 1.00 79.62 113 PRO A N 1
ATOM 854 C CA . PRO A 1 113 ? -9.772 -6.101 15.921 1.00 79.62 113 PRO A CA 1
ATOM 855 C C . PRO A 1 113 ? -10.011 -4.912 16.866 1.00 79.62 113 PRO A C 1
ATOM 857 O O . PRO A 1 113 ? -9.041 -4.268 17.301 1.00 79.62 113 PRO A O 1
ATOM 860 N N . PRO A 1 114 ? -11.276 -4.613 17.205 1.00 78.12 114 PRO A N 1
ATOM 861 C CA . PRO A 1 114 ? -11.633 -3.434 17.989 1.00 78.12 114 PRO A CA 1
ATOM 862 C C . PRO A 1 114 ? -10.923 -3.391 19.350 1.00 78.12 114 PRO A C 1
ATOM 864 O O . PRO A 1 114 ? -10.563 -2.314 19.818 1.00 78.12 114 PRO A O 1
ATOM 867 N N . GLU A 1 115 ? -10.622 -4.541 19.953 1.00 83.38 115 GLU A N 1
ATOM 868 C CA . GLU A 1 115 ? -9.938 -4.643 21.244 1.00 83.38 115 GLU A CA 1
ATOM 869 C C . GLU A 1 115 ? -8.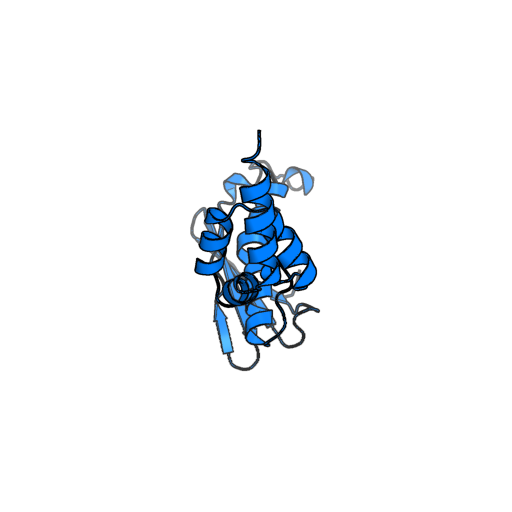493 -4.133 21.171 1.00 83.38 115 GLU A C 1
ATOM 871 O O . GLU A 1 115 ? -8.024 -3.416 22.061 1.00 83.38 115 GLU A O 1
ATOM 876 N N . LEU A 1 116 ? -7.776 -4.483 20.098 1.00 84.44 116 LEU A N 1
ATOM 877 C CA . LEU A 1 116 ? -6.407 -4.015 19.878 1.00 84.44 116 LEU A CA 1
ATOM 878 C C . LEU A 1 116 ? -6.394 -2.529 19.533 1.00 84.44 116 LEU A C 1
ATOM 880 O O . LEU A 1 116 ? -5.536 -1.792 20.018 1.00 84.44 116 LEU A O 1
ATOM 884 N N . LEU A 1 117 ? -7.373 -2.082 18.750 1.00 85.12 117 LEU A N 1
ATOM 885 C CA . LEU A 1 117 ? -7.528 -0.682 18.384 1.00 85.12 117 LEU A CA 1
ATOM 886 C C . LEU A 1 117 ? -7.789 0.187 19.624 1.00 85.12 117 LEU A C 1
ATOM 888 O O . LEU A 1 117 ? -7.084 1.174 19.832 1.00 85.12 117 LEU A O 1
ATOM 892 N N . LEU A 1 118 ? -8.711 -0.218 20.504 1.00 85.94 118 LEU A N 1
ATOM 893 C CA . LEU A 1 118 ? -8.969 0.459 21.779 1.00 85.94 118 LEU A CA 1
ATOM 894 C C . LEU A 1 118 ? -7.722 0.492 22.669 1.00 85.94 118 LEU A C 1
ATOM 896 O O . LEU A 1 118 ? -7.440 1.508 23.304 1.00 85.94 118 LEU A O 1
ATOM 900 N N . ARG A 1 119 ? -6.932 -0.588 22.697 1.00 85.44 119 ARG A N 1
ATOM 901 C CA . ARG A 1 119 ? -5.683 -0.629 23.468 1.00 85.44 119 ARG A CA 1
ATOM 902 C C . ARG A 1 119 ? -4.641 0.355 22.941 1.00 85.44 119 ARG A C 1
ATOM 904 O O . ARG A 1 119 ? -3.971 0.987 23.751 1.00 85.44 119 ARG A O 1
ATOM 911 N N . VAL A 1 120 ? -4.536 0.521 21.621 1.00 87.56 120 VAL A N 1
ATOM 912 C CA . VAL A 1 120 ? -3.685 1.557 21.020 1.00 87.56 120 VAL A CA 1
ATOM 913 C C . VAL A 1 120 ? -4.214 2.948 21.369 1.00 87.56 120 VAL A C 1
ATOM 915 O O . VAL A 1 120 ? -3.443 3.774 21.845 1.00 87.56 120 VAL A O 1
ATOM 918 N N . LEU A 1 121 ? -5.519 3.202 21.223 1.00 86.25 121 LEU A N 1
ATOM 919 C CA . LEU A 1 121 ? -6.115 4.508 21.533 1.00 86.25 121 LEU A CA 1
ATOM 920 C C . LEU A 1 121 ? -5.946 4.917 23.005 1.00 86.25 121 LEU A C 1
ATOM 922 O O . LEU A 1 121 ? -5.733 6.092 23.285 1.00 86.25 121 LEU A O 1
ATOM 926 N N . ARG A 1 122 ? -5.968 3.965 23.946 1.00 87.69 122 ARG A N 1
ATOM 927 C CA . ARG A 1 122 ? -5.706 4.226 25.375 1.00 87.69 122 ARG A CA 1
ATOM 928 C C . ARG A 1 122 ? -4.297 4.759 25.658 1.00 87.69 122 ARG A C 1
ATOM 930 O O . ARG A 1 122 ? -4.089 5.381 26.696 1.00 87.69 122 ARG A O 1
ATOM 937 N N . LEU A 1 123 ? -3.334 4.518 24.766 1.00 87.50 123 LEU A N 1
ATOM 938 C CA . LEU A 1 123 ? -1.968 5.038 24.889 1.00 87.50 123 LEU A CA 1
ATOM 939 C C . LEU A 1 123 ? -1.835 6.475 24.368 1.00 87.50 123 LEU A C 1
ATOM 941 O O . LEU A 1 123 ? -0.828 7.122 24.637 1.00 87.50 123 LEU A O 1
ATOM 945 N N . LEU A 1 124 ? -2.823 6.983 23.625 1.00 86.69 124 LEU A N 1
ATOM 946 C CA . LEU A 1 124 ? -2.791 8.328 23.055 1.00 86.69 124 LEU A CA 1
ATOM 947 C C . LEU A 1 124 ? -3.282 9.383 24.066 1.00 86.69 124 LEU A C 1
ATOM 949 O O . LEU A 1 124 ? -3.934 9.080 25.069 1.00 86.69 124 LEU A O 1
ATOM 953 N N . ASN A 1 125 ? -2.960 10.648 23.792 1.00 86.44 125 ASN A N 1
ATOM 954 C CA . ASN A 1 125 ? -3.499 11.804 24.513 1.00 86.44 125 ASN A CA 1
ATOM 955 C C . ASN A 1 125 ? -4.888 12.163 23.974 1.00 86.44 125 ASN A C 1
ATOM 957 O O . ASN A 1 125 ? -5.184 11.894 22.809 1.00 86.44 125 ASN A O 1
ATOM 961 N N . VAL A 1 126 ? -5.707 12.849 24.778 1.00 86.56 126 VAL A N 1
ATOM 962 C CA . VAL A 1 126 ? -7.071 13.264 24.394 1.00 86.56 126 VAL A CA 1
ATOM 963 C C . VAL A 1 126 ? -7.096 14.018 23.057 1.00 86.56 126 VAL A C 1
ATOM 965 O O . VAL A 1 126 ? -7.889 13.691 22.175 1.00 86.56 126 VAL A O 1
ATOM 968 N N . GLN A 1 127 ? -6.173 14.964 22.854 1.00 88.44 127 GLN A N 1
ATOM 969 C CA . GLN A 1 127 ? -6.070 15.731 21.603 1.00 88.44 127 GLN A CA 1
ATOM 970 C C . GLN A 1 127 ? -5.763 14.843 20.388 1.00 88.44 127 GLN A C 1
ATOM 972 O O . GLN A 1 127 ? -6.337 15.011 19.308 1.00 88.44 127 GLN A O 1
ATOM 977 N N . SER A 1 128 ? -4.893 13.848 20.566 1.00 88.69 128 SER A N 1
ATOM 978 C CA . SER A 1 128 ? -4.552 12.893 19.513 1.00 88.69 128 SER A CA 1
ATOM 979 C C . SER A 1 128 ? -5.733 11.973 19.190 1.00 88.69 128 SER A C 1
ATOM 981 O O . SER A 1 128 ? -5.963 11.676 18.022 1.00 88.69 128 SER A O 1
ATOM 983 N N . VAL A 1 129 ? -6.521 11.565 20.191 1.00 88.25 129 VAL A N 1
ATOM 984 C CA . VAL A 1 129 ? -7.732 10.745 19.994 1.00 88.25 129 VAL A CA 1
ATOM 985 C C . VAL A 1 129 ? -8.800 11.506 19.200 1.00 88.25 129 VAL A C 1
ATOM 987 O O . VAL A 1 129 ? -9.390 10.942 18.279 1.00 88.25 129 VAL A O 1
ATOM 990 N N . LEU A 1 130 ? -9.002 12.794 19.495 1.00 88.56 130 LEU A N 1
ATOM 991 C CA . LEU A 1 130 ? -9.909 13.667 18.735 1.00 88.56 130 LEU A CA 1
ATOM 992 C C . LEU A 1 130 ? -9.425 13.895 17.298 1.00 88.56 130 LEU A C 1
ATOM 994 O O . LEU A 1 130 ? -10.210 13.885 16.351 1.00 88.56 130 LEU A O 1
ATOM 998 N N . SER A 1 131 ? -8.113 14.041 17.110 1.00 88.88 131 SER A N 1
ATOM 999 C CA . SER A 1 131 ? -7.533 14.127 15.768 1.00 88.88 131 SER A CA 1
ATOM 1000 C C . SER A 1 131 ? -7.811 12.846 14.979 1.00 88.88 131 SER A C 1
ATOM 1002 O O . SER A 1 131 ? -8.268 12.908 13.841 1.00 88.88 131 SER A O 1
ATOM 1004 N N . VAL A 1 132 ? -7.625 11.675 15.599 1.00 86.69 132 VAL A N 1
ATOM 1005 C CA . VAL A 1 132 ? -7.903 10.372 14.978 1.00 86.69 132 VAL A CA 1
ATOM 1006 C C . VAL A 1 132 ? -9.387 10.205 14.636 1.00 86.69 132 VAL A C 1
ATOM 1008 O O . VAL A 1 132 ? -9.689 9.745 13.532 1.00 86.69 132 VAL A O 1
ATOM 1011 N N . SER A 1 133 ? -10.315 10.615 15.507 1.00 87.81 133 SER A N 1
ATOM 1012 C CA . SER A 1 133 ? -11.7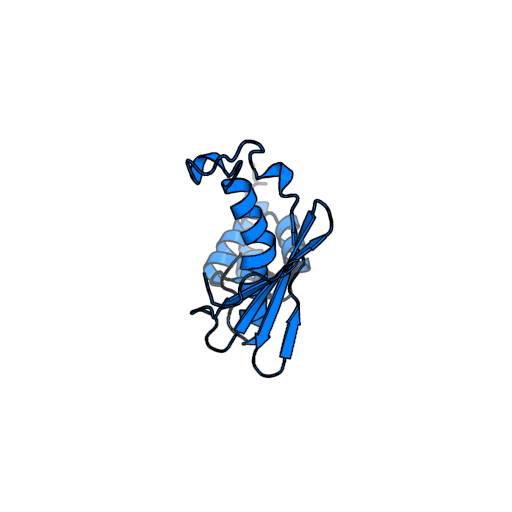57 10.496 15.230 1.00 87.81 133 SER A CA 1
ATOM 1013 C C . SER A 1 133 ? -12.196 11.334 14.024 1.00 87.81 133 SER A C 1
ATOM 1015 O O . SER A 1 133 ? -13.079 10.915 13.278 1.00 87.81 133 SER A O 1
ATOM 1017 N N . SER A 1 134 ? -11.527 12.462 13.766 1.00 87.25 134 SER A N 1
ATOM 1018 C CA . SER A 1 134 ? -11.815 13.315 12.606 1.00 87.25 134 SER A CA 1
ATOM 1019 C C . SER A 1 134 ? -11.385 12.718 11.256 1.00 87.25 134 SER A C 1
ATOM 1021 O O . SER A 1 134 ? -11.880 13.142 10.213 1.00 87.25 134 SER A O 1
ATOM 1023 N N . THR A 1 135 ? -10.496 11.715 11.245 1.00 85.81 135 THR A N 1
ATOM 1024 C CA . THR A 1 135 ? -9.926 11.178 9.992 1.00 85.81 135 THR A CA 1
ATOM 1025 C C . THR A 1 135 ? -10.832 10.180 9.273 1.00 85.81 135 THR A C 1
ATOM 1027 O O . THR A 1 135 ? -10.835 10.124 8.044 1.00 85.81 135 THR A O 1
ATOM 1030 N N . CYS A 1 136 ? -11.579 9.350 10.009 1.00 79.69 136 CYS A N 1
ATOM 1031 C CA . CYS A 1 136 ? -12.330 8.236 9.431 1.00 79.69 136 CYS A CA 1
ATOM 1032 C C . CYS A 1 136 ? -13.577 7.891 10.250 1.00 79.69 136 CYS A C 1
ATOM 1034 O O . CYS A 1 136 ? -13.518 7.792 11.473 1.00 79.69 136 CYS A O 1
ATOM 1036 N N . LYS A 1 137 ? -14.693 7.595 9.564 1.00 82.25 137 LYS A N 1
ATOM 1037 C CA . LYS A 1 137 ? -15.966 7.190 10.191 1.00 82.25 137 LYS A CA 1
ATOM 1038 C C . LYS A 1 137 ? -15.827 5.945 11.076 1.00 82.25 137 LYS A C 1
ATOM 1040 O O . LYS A 1 137 ? -16.405 5.910 12.153 1.00 82.25 137 LYS A O 1
ATOM 1045 N N . HIS A 1 138 ? -15.047 4.949 10.647 1.00 82.56 138 HIS A N 1
ATOM 1046 C CA . HIS A 1 138 ? -14.812 3.728 11.427 1.00 82.56 138 HIS A CA 1
ATOM 1047 C C . HIS A 1 138 ? -14.060 4.026 12.731 1.00 82.56 138 HIS A C 1
ATOM 1049 O O . HIS A 1 138 ? -14.459 3.578 13.800 1.00 82.56 138 HIS A O 1
ATOM 1055 N N . LEU A 1 139 ? -13.001 4.838 12.651 1.00 82.75 139 LEU A N 1
ATOM 1056 C CA . LEU A 1 139 ? -12.228 5.240 13.829 1.00 82.75 139 LEU A CA 1
ATOM 1057 C C . LEU A 1 139 ? -13.046 6.133 14.759 1.00 82.75 139 LEU A C 1
ATOM 1059 O O . LEU A 1 139 ? -12.933 5.997 15.969 1.00 82.75 139 LEU A O 1
ATOM 1063 N N . ASN A 1 140 ? -13.917 6.982 14.209 1.00 85.94 140 ASN A N 1
ATOM 1064 C CA . ASN A 1 140 ? -14.851 7.773 15.000 1.00 85.94 140 ASN A CA 1
ATOM 1065 C C . ASN A 1 140 ? -15.776 6.887 15.849 1.00 85.94 140 ASN A C 1
ATOM 1067 O O . ASN A 1 140 ? -15.928 7.147 17.036 1.00 85.94 140 ASN A O 1
ATOM 1071 N N . ILE A 1 141 ? -16.332 5.814 15.273 1.00 85.94 141 ILE A N 1
ATOM 1072 C CA . ILE A 1 141 ? -17.176 4.860 16.014 1.00 85.94 141 ILE A CA 1
ATOM 1073 C C . ILE A 1 141 ? -16.380 4.219 17.160 1.00 85.94 141 ILE A C 1
ATOM 1075 O O . ILE A 1 141 ? -16.865 4.170 18.285 1.00 85.94 141 ILE A O 1
ATOM 1079 N N . CYS A 1 142 ? -15.136 3.795 16.917 1.00 84.00 142 CYS A N 1
ATOM 1080 C CA . CYS A 1 142 ? -14.287 3.244 17.978 1.00 84.00 142 CYS A CA 1
ATOM 1081 C C . CYS A 1 142 ? -13.925 4.278 19.060 1.00 84.00 142 CYS A C 1
ATOM 1083 O O . CYS A 1 142 ? -13.861 3.939 20.238 1.00 84.00 142 CYS A O 1
ATOM 1085 N N . CYS A 1 143 ? -13.705 5.542 18.687 1.00 85.19 143 CYS A N 1
ATOM 1086 C CA . CYS A 1 143 ? -13.413 6.622 19.633 1.00 85.19 143 CYS A CA 1
ATOM 1087 C C . CYS A 1 143 ? -14.629 7.034 20.481 1.00 85.19 143 CYS A C 1
ATOM 1089 O O . CYS A 1 143 ? -14.449 7.749 21.460 1.00 85.19 143 CYS A O 1
ATOM 1091 N N . GLN A 1 144 ? -15.851 6.615 20.143 1.00 86.31 144 GLN A N 1
ATOM 1092 C CA . GLN A 1 144 ? -17.058 6.900 20.933 1.00 86.31 144 GLN A CA 1
ATOM 1093 C C . GLN A 1 144 ? -17.264 5.928 22.108 1.00 86.31 144 GLN A C 1
ATOM 1095 O O . GLN A 1 144 ? -18.213 6.089 22.874 1.00 86.31 144 GLN A O 1
ATOM 1100 N N . ASP A 1 145 ? -16.383 4.940 22.287 1.00 88.62 145 ASP A N 1
ATOM 1101 C CA . ASP A 1 145 ? -16.488 3.967 23.373 1.00 88.62 145 ASP A CA 1
ATOM 1102 C C . ASP A 1 145 ? -16.331 4.628 24.758 1.00 88.62 145 ASP A C 1
ATOM 1104 O O . ASP A 1 145 ? -15.325 5.270 25.072 1.00 88.62 145 ASP A O 1
ATOM 1108 N N . VAL A 1 146 ? -17.328 4.438 25.624 1.00 86.94 146 VAL A N 1
ATOM 1109 C CA . VAL A 1 146 ? -17.374 5.007 26.981 1.00 86.94 146 VAL A CA 1
ATOM 1110 C C . VAL A 1 146 ? -16.217 4.507 27.854 1.00 86.94 146 VAL A C 1
ATOM 1112 O O . VAL A 1 146 ? -15.701 5.246 28.696 1.00 86.94 146 VAL A O 1
ATOM 1115 N N . SER A 1 147 ? -15.778 3.261 27.660 1.00 86.94 147 SER A N 1
ATOM 1116 C CA . SER A 1 147 ? -14.687 2.662 28.435 1.00 86.94 147 SER A CA 1
ATOM 1117 C C . SER A 1 147 ? -13.343 3.349 28.172 1.00 86.94 147 SER A C 1
ATOM 1119 O O . SER A 1 147 ? -12.533 3.499 29.093 1.00 86.94 147 SER A O 1
ATOM 1121 N N . LEU A 1 148 ? -13.135 3.835 26.944 1.00 88.19 148 LEU A N 1
ATOM 1122 C CA . LEU A 1 148 ? -11.952 4.588 26.543 1.00 88.19 148 LEU A CA 1
ATOM 1123 C C . LEU A 1 148 ? -11.909 5.944 27.250 1.00 88.19 148 LEU A C 1
ATOM 1125 O O . LEU A 1 148 ? -10.908 6.260 27.895 1.00 88.19 148 LEU A O 1
ATOM 1129 N N . TRP A 1 149 ? -12.999 6.714 27.195 1.00 89.19 149 TRP A N 1
ATOM 1130 C CA . TRP A 1 149 ? -13.074 8.033 27.834 1.00 89.19 149 TRP A CA 1
ATOM 1131 C C . TRP A 1 149 ? -12.953 7.951 29.350 1.00 89.19 149 TRP A C 1
ATOM 1133 O O . TRP A 1 149 ? -12.240 8.748 29.957 1.00 89.19 149 TRP A O 1
ATOM 1143 N N . ARG A 1 150 ? -13.572 6.936 29.963 1.00 88.88 150 ARG A N 1
ATOM 1144 C CA . ARG A 1 150 ? -13.424 6.676 31.397 1.00 88.88 150 ARG A CA 1
ATOM 1145 C C . ARG A 1 150 ? -11.967 6.402 31.773 1.00 88.88 150 ARG A C 1
ATOM 1147 O O . ARG A 1 150 ? -11.510 6.893 32.800 1.00 88.88 150 ARG A O 1
ATOM 1154 N N . HIS A 1 151 ? -11.235 5.637 30.963 1.00 87.75 151 HIS A N 1
ATOM 1155 C CA . HIS A 1 151 ? -9.822 5.372 31.226 1.00 87.75 151 HIS A CA 1
ATOM 1156 C C . HIS A 1 151 ? -8.945 6.618 31.061 1.00 87.75 151 HIS A C 1
ATOM 1158 O O . HIS A 1 151 ? -8.078 6.845 31.900 1.00 87.75 151 HIS A O 1
ATOM 1164 N N . LEU A 1 152 ? -9.171 7.423 30.017 1.00 86.69 152 LEU A N 1
ATOM 1165 C CA . LEU A 1 152 ? -8.422 8.665 29.799 1.00 86.69 152 LEU A CA 1
ATOM 1166 C C . LEU A 1 152 ? -8.657 9.667 30.933 1.00 86.69 152 LEU A C 1
ATOM 1168 O O . LEU A 1 152 ? -7.694 10.193 31.476 1.00 86.69 152 LEU A O 1
ATOM 1172 N N . ALA A 1 153 ? -9.912 9.845 31.357 1.00 85.75 153 ALA A N 1
ATOM 1173 C CA . ALA A 1 153 ? -10.245 10.697 32.495 1.00 85.75 153 ALA A CA 1
ATOM 1174 C C . ALA A 1 153 ? -9.547 10.222 33.779 1.00 85.75 153 ALA A C 1
ATOM 1176 O O . ALA A 1 153 ? -8.950 11.018 34.493 1.00 85.75 153 ALA A O 1
ATOM 1177 N N . GLN A 1 154 ? -9.561 8.915 34.062 1.00 85.81 154 GLN A N 1
ATOM 1178 C CA . GLN A 1 154 ? -8.854 8.375 35.227 1.00 85.81 154 GLN A CA 1
ATOM 1179 C C . GLN A 1 154 ? -7.344 8.599 35.146 1.00 85.81 154 GLN A C 1
ATOM 1181 O O . GLN A 1 154 ? -6.744 8.993 36.138 1.00 85.81 154 GLN A O 1
ATOM 1186 N N . ARG A 1 155 ? -6.730 8.355 33.986 1.00 85.00 155 ARG A N 1
ATOM 1187 C CA . ARG A 1 155 ? -5.286 8.512 33.780 1.00 85.00 155 ARG A CA 1
ATOM 1188 C C . ARG A 1 155 ? -4.841 9.964 33.942 1.00 85.00 155 ARG A C 1
ATOM 1190 O O . ARG A 1 155 ? -3.882 10.223 34.657 1.00 85.00 155 ARG A O 1
ATOM 1197 N N . ASP A 1 156 ? -5.536 10.886 33.286 1.00 81.06 156 ASP A N 1
ATOM 1198 C CA . ASP A 1 156 ? -5.114 12.284 33.225 1.00 81.06 156 ASP A CA 1
ATOM 1199 C C . ASP A 1 156 ? -5.400 13.008 34.561 1.00 81.06 156 ASP A C 1
ATOM 1201 O O . ASP A 1 156 ? -4.601 13.837 34.979 1.00 81.06 156 ASP A O 1
ATOM 1205 N N . HIS A 1 157 ? -6.451 12.625 35.303 1.00 73.75 157 HIS A N 1
ATOM 1206 C CA . HIS A 1 157 ? -6.751 13.212 36.620 1.00 73.75 157 HIS A CA 1
ATOM 1207 C C . HIS A 1 157 ? -6.003 12.569 37.802 1.00 73.75 157 HIS A C 1
ATOM 1209 O O . HIS A 1 157 ? -5.906 13.184 38.860 1.00 73.75 157 HIS A O 1
ATOM 1215 N N . THR A 1 158 ? -5.456 11.354 37.666 1.00 60.97 158 THR A N 1
ATOM 1216 C CA . THR A 1 158 ? -4.627 10.736 38.728 1.00 60.97 158 THR A CA 1
ATOM 1217 C C . THR A 1 158 ? -3.162 11.174 38.692 1.00 60.97 158 THR A C 1
ATOM 1219 O O . THR A 1 158 ? -2.435 10.920 39.648 1.00 60.97 158 THR A O 1
ATOM 1222 N N . GLY A 1 159 ? -2.730 11.861 37.628 1.00 57.56 159 GLY A N 1
ATOM 1223 C CA . GLY A 1 159 ? -1.405 12.484 37.537 1.00 57.56 159 GLY A CA 1
ATOM 1224 C C . GLY A 1 159 ? -1.309 13.879 38.168 1.00 57.56 159 GLY A C 1
ATOM 1225 O O . GLY A 1 159 ? -0.206 14.392 38.302 1.00 57.56 159 GLY A O 1
ATOM 1226 N N . GLU A 1 160 ? -2.436 14.486 38.557 1.00 50.75 160 GLU A N 1
ATOM 1227 C CA . GLU A 1 160 ? -2.499 15.825 39.173 1.00 50.75 160 GLU A CA 1
ATOM 1228 C C . GLU A 1 160 ? -2.575 15.796 40.710 1.00 50.75 160 GLU A C 1
ATOM 1230 O O . GLU A 1 160 ? -2.756 16.835 41.344 1.00 50.75 160 GLU A O 1
ATOM 1235 N N . THR A 1 161 ? -2.428 14.629 41.346 1.00 45.50 161 THR A N 1
ATOM 1236 C CA . THR A 1 161 ? -2.365 14.548 42.812 1.00 45.50 161 THR A CA 1
ATOM 1237 C C . THR A 1 161 ? -0.936 14.356 43.315 1.00 45.50 161 THR A C 1
ATOM 1239 O O . THR A 1 161 ? -0.379 13.266 43.163 1.00 45.50 161 THR A O 1
ATOM 1242 N N . LEU A 1 162 ? -0.482 15.406 44.020 1.00 40.34 162 LEU A N 1
ATOM 1243 C CA . LEU A 1 162 ? 0.736 15.636 44.820 1.00 40.34 162 LEU A CA 1
ATOM 1244 C C . LEU A 1 162 ? 1.919 16.291 44.093 1.00 40.34 162 LEU A C 1
ATOM 1246 O O . LEU A 1 162 ? 2.763 15.575 43.515 1.00 40.34 162 LEU A O 1
#